Protein AF-A0A183ST00-F1 (afdb_monomer_lite)

Sequence (109 aa):
MEMSAWVLVDKGVKYDATRTLKTSLKQLQINPAIWEDLARNRPAWRRKVKTGAAIYEANRITATKTKRVARKSPAPRHKTANAQALPTCPRCQCTFRARIGLVGHLRMQ

Radius of gyration: 27.7 Å; chains: 1; bounding box: 50×50×68 Å

Organism: Schistocephalus solidus (NCBI:txid70667)

Foldseek 3Di:
DDDDPVNVVVVVVVVVVVVVVCVVCVQLVHDPVCLVVCVVVVVSNVVSSVNSVVVSVVVVVVVVVVVVVVVVPDDPPPPPPPVPPFDAAPPPRDGDPDPVVNVVVVVVD

Structure (mmCIF, N/CA/C/O backbone):
data_AF-A0A183ST00-F1
#
_entry.id   AF-A0A183ST00-F1
#
loop_
_atom_site.group_PDB
_atom_site.id
_atom_site.type_symbol
_atom_site.label_atom_id
_atom_site.label_alt_id
_atom_site.label_comp_id
_atom_site.label_asym_id
_atom_site.label_entity_id
_atom_site.label_seq_id
_atom_site.pdbx_PDB_ins_code
_atom_site.Cartn_x
_atom_site.Cartn_y
_atom_site.Cartn_z
_atom_site.occupancy
_atom_site.B_iso_or_equiv
_atom_site.auth_seq_id
_atom_site.auth_comp_id
_atom_site.auth_asym_id
_atom_site.auth_atom_id
_atom_site.pdbx_PDB_model_num
ATOM 1 N N . MET A 1 1 ? 8.760 -40.332 -13.978 1.00 63.19 1 MET A N 1
ATOM 2 C CA . MET A 1 1 ? 9.738 -39.354 -13.451 1.00 63.19 1 MET A CA 1
ATOM 3 C C . MET A 1 1 ? 9.130 -38.739 -12.200 1.00 63.19 1 MET A C 1
ATOM 5 O O . MET A 1 1 ? 8.377 -37.781 -12.305 1.00 63.19 1 MET A O 1
ATOM 9 N N . GLU A 1 2 ? 9.380 -39.348 -11.041 1.00 59.78 2 GLU A N 1
ATOM 10 C CA . GLU A 1 2 ? 8.932 -38.833 -9.741 1.00 59.78 2 GLU A CA 1
ATOM 11 C C . GLU A 1 2 ? 9.788 -37.615 -9.371 1.00 59.78 2 GLU A C 1
ATOM 13 O O . GLU A 1 2 ? 11.018 -37.693 -9.336 1.00 59.78 2 GLU A O 1
ATOM 18 N N . MET A 1 3 ? 9.157 -36.461 -9.160 1.00 72.44 3 MET A N 1
ATOM 19 C CA . MET A 1 3 ? 9.856 -35.248 -8.731 1.00 72.44 3 MET A CA 1
ATOM 20 C C . MET A 1 3 ? 10.074 -35.311 -7.219 1.00 72.44 3 MET A C 1
ATOM 22 O O . MET A 1 3 ? 9.112 -35.432 -6.467 1.00 72.44 3 MET A O 1
ATOM 26 N N . SER A 1 4 ? 11.326 -35.211 -6.767 1.00 74.25 4 SER A N 1
ATOM 27 C CA . SER A 1 4 ? 11.654 -35.270 -5.339 1.00 74.25 4 SER A CA 1
ATOM 28 C C . SER A 1 4 ? 10.995 -34.130 -4.547 1.00 74.25 4 SER A C 1
ATOM 30 O O . SER A 1 4 ? 10.805 -33.022 -5.055 1.00 74.25 4 SER A O 1
ATOM 32 N N . ALA A 1 5 ? 10.669 -34.381 -3.275 1.00 74.31 5 ALA A N 1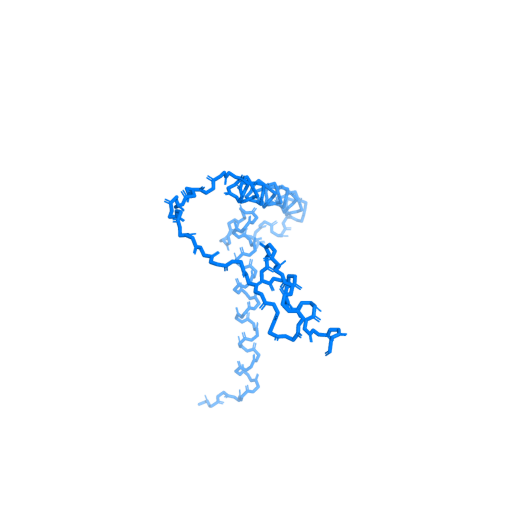
ATOM 33 C CA . ALA A 1 5 ? 10.002 -33.412 -2.398 1.00 74.31 5 ALA A CA 1
ATOM 34 C C . ALA A 1 5 ? 10.741 -32.058 -2.307 1.00 74.31 5 ALA A C 1
ATOM 36 O O . ALA A 1 5 ? 10.109 -31.006 -2.259 1.00 74.31 5 ALA A O 1
ATOM 37 N N . TRP A 1 6 ? 12.074 -32.064 -2.387 1.00 66.12 6 TRP A N 1
ATOM 38 C CA . TRP A 1 6 ? 12.901 -30.852 -2.438 1.00 66.12 6 TRP A CA 1
ATOM 39 C C . TRP A 1 6 ? 12.667 -30.008 -3.695 1.00 66.12 6 TRP A C 1
ATOM 41 O O . TRP A 1 6 ? 12.602 -28.784 -3.616 1.00 66.12 6 TRP A O 1
ATOM 51 N N . VAL A 1 7 ? 12.465 -30.653 -4.847 1.00 69.75 7 VAL A N 1
ATOM 52 C CA . VAL A 1 7 ? 12.139 -29.972 -6.109 1.00 69.75 7 VAL A CA 1
ATOM 53 C C . VAL A 1 7 ? 10.743 -29.347 -6.048 1.00 69.75 7 VAL A C 1
ATOM 55 O O . VAL A 1 7 ? 10.513 -28.301 -6.653 1.00 69.75 7 VAL A O 1
ATOM 58 N N . LEU A 1 8 ? 9.804 -29.950 -5.312 1.00 74.31 8 LEU A N 1
ATOM 59 C CA . LEU A 1 8 ? 8.471 -29.379 -5.095 1.00 74.31 8 LEU A CA 1
ATOM 60 C C . LEU A 1 8 ? 8.511 -28.156 -4.168 1.00 74.31 8 LEU A C 1
ATOM 62 O O . LEU A 1 8 ? 7.868 -27.152 -4.473 1.00 74.31 8 LEU A O 1
ATOM 66 N N . VAL A 1 9 ? 9.298 -28.208 -3.087 1.00 73.44 9 VAL A N 1
ATOM 67 C CA . VAL A 1 9 ? 9.498 -27.067 -2.174 1.00 73.44 9 VAL A CA 1
ATOM 68 C C . VAL A 1 9 ? 10.143 -25.888 -2.905 1.00 73.44 9 VAL A C 1
ATOM 70 O O . VAL A 1 9 ? 9.627 -24.774 -2.833 1.00 73.44 9 VAL A O 1
ATOM 73 N N . ASP A 1 10 ? 11.206 -26.128 -3.675 1.00 66.81 10 ASP A N 1
ATOM 74 C CA . ASP A 1 10 ? 11.884 -25.089 -4.462 1.00 66.81 10 ASP A CA 1
ATOM 75 C C . ASP A 1 10 ? 10.944 -24.437 -5.496 1.00 66.81 10 ASP A C 1
ATOM 77 O O . ASP A 1 10 ? 10.825 -23.209 -5.581 1.00 66.81 10 ASP A O 1
ATOM 81 N N . LYS A 1 11 ? 10.165 -25.258 -6.216 1.00 68.94 11 LYS A N 1
ATOM 82 C CA . LYS A 1 11 ? 9.138 -24.776 -7.152 1.00 68.94 11 LYS A CA 1
ATOM 83 C C . LYS A 1 11 ? 8.056 -23.946 -6.458 1.00 68.94 11 LYS A C 1
ATOM 85 O O . LYS A 1 11 ? 7.627 -22.935 -7.019 1.00 68.94 11 LYS A O 1
ATOM 90 N N . GLY A 1 12 ? 7.636 -24.341 -5.256 1.00 70.38 12 GLY A N 1
ATOM 91 C CA . GLY A 1 12 ? 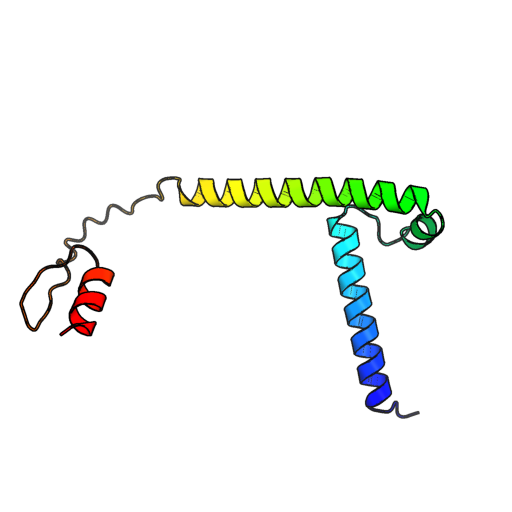6.673 -23.600 -4.439 1.00 70.38 12 GLY A CA 1
ATOM 92 C C . GLY A 1 12 ? 7.199 -22.223 -4.028 1.00 70.38 12 GLY A C 1
ATOM 93 O O . GLY A 1 12 ? 6.540 -21.211 -4.271 1.00 70.38 12 GLY A O 1
ATOM 94 N N . VAL A 1 13 ? 8.429 -22.159 -3.512 1.00 74.75 13 VAL A N 1
ATOM 95 C CA . VAL A 1 13 ? 9.087 -20.898 -3.122 1.00 74.75 13 VAL A CA 1
ATOM 96 C C . VAL A 1 13 ? 9.227 -19.952 -4.319 1.00 74.75 13 VAL A C 1
ATOM 98 O O . VAL A 1 13 ? 8.898 -18.764 -4.230 1.00 74.75 13 VAL A O 1
ATOM 101 N N . LYS A 1 14 ? 9.641 -20.475 -5.478 1.00 74.56 14 LYS A N 1
ATOM 102 C CA . LYS A 1 14 ? 9.756 -19.702 -6.721 1.00 74.56 14 LYS A CA 1
ATOM 103 C C . LYS A 1 14 ? 8.406 -19.151 -7.199 1.00 74.56 14 LYS A C 1
ATOM 105 O O . LYS A 1 14 ? 8.330 -18.002 -7.657 1.00 74.56 14 LYS A O 1
ATOM 110 N N . TYR A 1 15 ? 7.336 -19.938 -7.094 1.00 76.88 15 TYR A N 1
ATOM 111 C CA . TYR A 1 15 ? 5.987 -19.505 -7.459 1.00 76.88 15 TYR A CA 1
ATOM 112 C C . TYR A 1 15 ? 5.481 -18.376 -6.544 1.00 76.88 15 TYR A C 1
ATOM 114 O O . TYR A 1 15 ? 4.987 -17.356 -7.038 1.00 76.88 15 TYR A O 1
ATOM 122 N N . ASP A 1 16 ? 5.675 -18.496 -5.228 1.00 78.00 16 ASP A N 1
ATOM 123 C CA . ASP A 1 16 ? 5.269 -17.485 -4.243 1.00 78.00 16 ASP A CA 1
ATOM 124 C C . ASP A 1 16 ? 6.027 -16.157 -4.392 1.00 78.00 16 ASP A C 1
ATOM 126 O O . ASP A 1 16 ? 5.415 -15.079 -4.369 1.00 78.00 16 ASP A O 1
ATOM 130 N N . ALA A 1 17 ? 7.339 -16.211 -4.641 1.00 79.00 17 ALA A N 1
ATOM 131 C CA . ALA A 1 17 ? 8.148 -15.023 -4.915 1.00 79.00 17 ALA A CA 1
ATOM 132 C C . ALA A 1 17 ? 7.654 -14.281 -6.170 1.00 79.00 17 ALA A C 1
ATOM 134 O O . ALA A 1 17 ? 7.470 -13.059 -6.166 1.00 79.00 17 ALA A O 1
ATOM 135 N N . THR A 1 18 ? 7.343 -15.029 -7.230 1.00 83.25 18 THR A N 1
ATOM 136 C CA . THR A 1 18 ? 6.835 -14.469 -8.490 1.00 83.25 18 THR A CA 1
ATOM 137 C C . THR A 1 18 ? 5.441 -13.854 -8.320 1.00 83.25 18 THR A C 1
ATOM 139 O O . THR A 1 18 ? 5.144 -12.801 -8.896 1.00 83.25 18 THR A O 1
ATOM 142 N N . ARG A 1 19 ? 4.573 -14.468 -7.504 1.00 87.31 19 ARG A N 1
ATOM 143 C CA . ARG A 1 19 ? 3.233 -13.941 -7.189 1.00 87.31 19 ARG A CA 1
ATOM 144 C C . ARG A 1 19 ? 3.313 -12.627 -6.412 1.00 87.31 19 ARG A C 1
ATOM 146 O O . ARG A 1 19 ? 2.604 -11.668 -6.736 1.00 87.3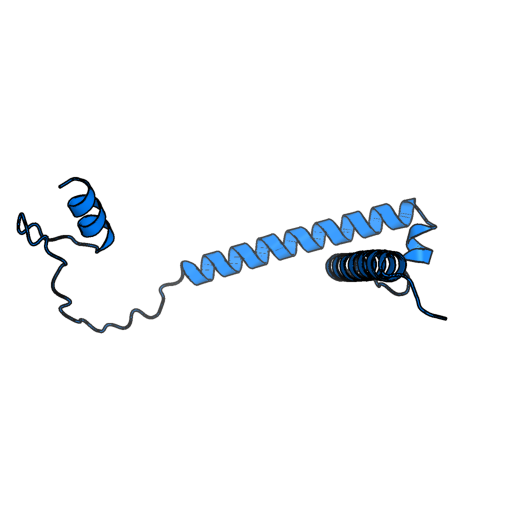1 19 ARG A O 1
ATOM 153 N N . THR A 1 20 ? 4.205 -12.568 -5.426 1.00 90.62 20 THR A N 1
ATOM 154 C CA . THR A 1 20 ? 4.438 -11.371 -4.608 1.00 90.62 20 THR A CA 1
ATOM 155 C C . THR A 1 20 ? 4.961 -10.218 -5.463 1.00 90.62 20 THR A C 1
ATOM 157 O O . THR A 1 20 ? 4.384 -9.132 -5.439 1.00 90.62 20 THR A O 1
ATOM 160 N N . LEU A 1 21 ? 5.962 -10.467 -6.317 1.00 88.50 21 LEU A N 1
ATOM 161 C CA . LEU A 1 21 ? 6.506 -9.458 -7.230 1.00 88.50 21 LEU A CA 1
ATOM 162 C C . LEU A 1 21 ? 5.431 -8.874 -8.155 1.00 88.50 21 LEU A C 1
ATOM 164 O O . LEU A 1 21 ? 5.282 -7.655 -8.241 1.00 88.50 21 LEU A O 1
ATOM 168 N N . LYS A 1 22 ? 4.632 -9.725 -8.811 1.00 90.06 22 LYS A N 1
ATOM 169 C CA . LYS A 1 22 ? 3.544 -9.273 -9.697 1.00 90.06 22 LYS A CA 1
ATOM 170 C C . LYS A 1 22 ? 2.525 -8.400 -8.963 1.00 90.06 22 LYS A C 1
ATOM 172 O O . LYS A 1 22 ? 1.999 -7.456 -9.549 1.00 90.06 22 LYS A O 1
ATOM 177 N N . THR A 1 23 ? 2.255 -8.699 -7.695 1.00 91.75 23 THR A N 1
ATOM 178 C CA . THR A 1 23 ? 1.346 -7.905 -6.857 1.00 91.75 23 THR A CA 1
ATOM 179 C C . THR A 1 23 ? 1.934 -6.526 -6.565 1.00 91.75 23 THR A C 1
ATOM 181 O O . THR A 1 23 ? 1.263 -5.520 -6.796 1.00 91.75 23 THR A O 1
ATOM 184 N N . SER A 1 24 ? 3.201 -6.463 -6.152 1.00 90.75 24 SER A N 1
ATOM 185 C CA . SER A 1 24 ? 3.902 -5.201 -5.894 1.00 90.75 24 SER A CA 1
ATOM 186 C C . SER A 1 24 ? 4.005 -4.328 -7.148 1.00 90.75 24 SER A C 1
ATOM 188 O O . SER A 1 24 ? 3.759 -3.128 -7.086 1.00 90.75 24 SER A O 1
ATOM 190 N N . LEU A 1 25 ? 4.286 -4.912 -8.318 1.00 92.75 25 LEU A N 1
ATOM 191 C CA . LEU A 1 25 ? 4.331 -4.163 -9.581 1.00 92.75 25 LEU A CA 1
ATOM 192 C C . LEU A 1 25 ? 2.982 -3.519 -9.916 1.00 92.75 25 LEU A C 1
ATOM 194 O O . LEU A 1 25 ? 2.938 -2.337 -10.252 1.00 92.75 25 LEU A O 1
ATOM 198 N N . LYS A 1 26 ? 1.877 -4.257 -9.745 1.00 91.88 26 LYS A N 1
ATOM 199 C CA . LYS A 1 26 ? 0.523 -3.711 -9.926 1.00 91.88 26 LYS A CA 1
ATOM 200 C C . LYS A 1 26 ? 0.238 -2.560 -8.959 1.00 91.88 26 LYS A C 1
ATOM 202 O O . LYS A 1 26 ? -0.316 -1.548 -9.377 1.00 91.88 26 LYS A O 1
ATOM 207 N N . GLN A 1 27 ? 0.647 -2.686 -7.694 1.00 92.31 27 GLN A N 1
ATOM 208 C CA . GLN A 1 27 ? 0.494 -1.623 -6.691 1.00 92.31 27 GLN A CA 1
ATOM 209 C C . GLN A 1 27 ? 1.265 -0.348 -7.056 1.00 92.31 27 GLN A C 1
ATOM 211 O O . GLN A 1 27 ? 0.782 0.752 -6.798 1.00 92.31 27 GLN A O 1
ATOM 216 N N . LEU A 1 28 ? 2.424 -0.494 -7.701 1.00 93.00 28 LEU A N 1
ATOM 217 C CA . LEU A 1 28 ? 3.244 0.612 -8.200 1.00 93.00 28 LEU A CA 1
ATOM 218 C C . LEU A 1 28 ? 2.803 1.128 -9.583 1.00 93.00 28 LEU A C 1
ATOM 220 O O . LEU A 1 28 ? 3.496 1.963 -10.159 1.00 93.00 28 LEU A O 1
ATOM 224 N N . GLN A 1 29 ? 1.684 0.638 -10.134 1.00 89.50 29 GLN A N 1
ATOM 225 C CA . GLN A 1 29 ? 1.211 0.951 -11.493 1.00 89.50 29 GLN A CA 1
ATOM 226 C C . GLN A 1 29 ? 2.223 0.594 -12.601 1.00 89.50 29 GLN A C 1
ATOM 228 O O . GLN A 1 29 ? 2.274 1.211 -13.666 1.00 89.50 29 GLN A O 1
ATOM 233 N N . ILE A 1 30 ? 3.045 -0.431 -12.370 1.00 90.69 30 ILE A N 1
ATOM 234 C CA . ILE A 1 30 ? 3.983 -0.975 -13.352 1.00 90.69 30 ILE A CA 1
ATOM 235 C C . ILE A 1 30 ? 3.328 -2.191 -14.004 1.00 90.69 30 ILE A C 1
ATOM 237 O O . ILE A 1 30 ? 2.970 -3.155 -13.328 1.00 90.69 30 ILE A O 1
ATOM 241 N N . ASN A 1 31 ? 3.175 -2.154 -15.329 1.00 87.56 31 ASN A N 1
ATOM 242 C CA . ASN A 1 31 ? 2.595 -3.266 -16.076 1.00 87.56 31 ASN A CA 1
ATOM 243 C C . ASN A 1 31 ? 3.517 -4.514 -15.990 1.00 87.56 31 ASN A C 1
ATOM 245 O O . ASN A 1 31 ? 4.661 -4.451 -16.452 1.00 87.56 31 ASN A O 1
ATOM 249 N N . PRO A 1 32 ? 3.031 -5.652 -15.444 1.00 86.06 32 PRO A N 1
ATOM 250 C CA . PRO A 1 32 ? 3.803 -6.890 -15.314 1.00 86.06 32 PRO A CA 1
ATOM 251 C C . PRO A 1 32 ? 4.162 -7.584 -16.636 1.00 86.06 32 PRO A C 1
ATOM 253 O O . PRO A 1 32 ? 4.869 -8.582 -16.596 1.00 86.06 32 PRO A O 1
ATOM 256 N N . ALA A 1 33 ? 3.672 -7.121 -17.787 1.00 86.38 33 ALA A N 1
ATOM 257 C CA . ALA A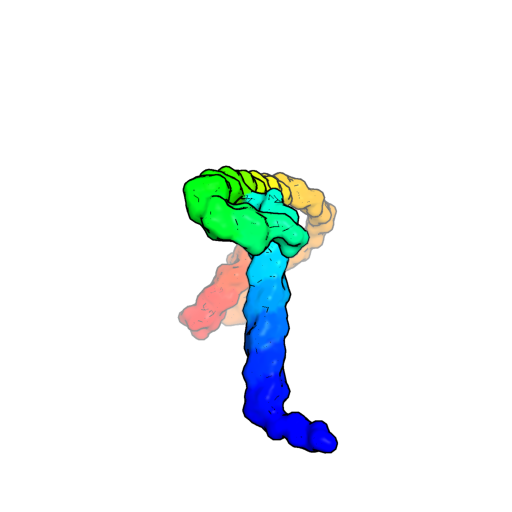 1 33 ? 4.053 -7.653 -19.098 1.00 86.38 33 ALA A CA 1
ATOM 258 C C . ALA A 1 33 ? 5.319 -6.988 -19.671 1.00 86.38 33 ALA A C 1
ATOM 260 O O . ALA A 1 33 ? 5.985 -7.575 -20.512 1.00 86.38 33 ALA A O 1
ATOM 261 N N . ILE A 1 34 ? 5.666 -5.778 -19.212 1.00 87.06 34 ILE A N 1
ATOM 262 C CA . ILE A 1 34 ? 6.769 -4.966 -19.771 1.00 87.06 34 ILE A CA 1
ATOM 263 C C . ILE A 1 34 ? 7.899 -4.694 -18.765 1.00 87.06 34 ILE A C 1
ATOM 265 O O . ILE A 1 34 ? 8.822 -3.936 -19.052 1.00 87.06 34 ILE A O 1
ATOM 269 N N . TRP A 1 35 ? 7.814 -5.240 -17.548 1.00 86.31 35 TRP A N 1
ATOM 270 C CA . TRP A 1 35 ? 8.750 -4.894 -16.473 1.00 86.31 35 TRP A CA 1
ATOM 271 C C . TRP A 1 35 ? 10.183 -5.380 -16.737 1.00 86.31 35 TRP A C 1
ATOM 273 O O . TRP A 1 35 ? 11.107 -4.694 -16.315 1.00 86.31 35 TRP A O 1
ATOM 283 N N . GLU A 1 36 ? 10.380 -6.501 -17.443 1.00 88.31 36 GLU A N 1
ATOM 284 C CA . GLU A 1 36 ? 11.716 -7.012 -17.802 1.00 88.31 36 GLU A CA 1
ATOM 285 C C . GLU A 1 36 ? 12.432 -6.090 -18.794 1.00 88.31 36 GLU A C 1
ATOM 287 O O . GLU A 1 36 ? 13.602 -5.757 -18.602 1.00 88.31 36 GLU A O 1
ATOM 292 N N . ASP A 1 37 ? 11.712 -5.618 -19.814 1.00 89.06 37 ASP A N 1
ATOM 293 C CA . ASP A 1 37 ? 12.225 -4.643 -20.781 1.00 89.06 37 ASP A CA 1
ATOM 294 C C . ASP A 1 37 ? 12.577 -3.317 -20.089 1.00 89.06 37 ASP A C 1
ATOM 296 O O . ASP A 1 37 ? 13.681 -2.782 -20.223 1.00 89.06 37 ASP A O 1
ATOM 300 N N . LEU A 1 38 ? 11.685 -2.850 -19.213 1.00 86.00 38 LEU A N 1
ATOM 301 C CA . LEU A 1 38 ? 11.918 -1.657 -18.407 1.00 86.00 38 LEU A CA 1
ATOM 302 C C . LEU A 1 38 ? 13.109 -1.820 -17.446 1.00 86.00 38 LEU A C 1
ATOM 304 O O . LEU A 1 38 ? 13.848 -0.860 -17.236 1.00 86.00 38 LEU A O 1
ATOM 308 N N . ALA A 1 39 ? 13.303 -3.006 -16.862 1.00 85.69 39 ALA A N 1
ATOM 309 C CA . ALA A 1 39 ? 14.398 -3.296 -15.937 1.00 85.69 39 ALA A CA 1
ATOM 310 C C . ALA A 1 39 ? 15.767 -3.298 -16.634 1.00 85.69 39 ALA A C 1
ATOM 312 O O . ALA A 1 39 ? 16.765 -2.915 -16.016 1.00 85.69 39 ALA A O 1
ATOM 313 N N . ARG A 1 40 ? 15.810 -3.649 -17.927 1.00 91.94 40 ARG A N 1
ATOM 314 C CA . ARG A 1 40 ? 17.016 -3.557 -18.762 1.00 91.94 40 ARG A CA 1
ATOM 315 C C . ARG A 1 40 ? 17.503 -2.109 -18.883 1.00 91.94 40 ARG A C 1
ATOM 317 O O . ARG A 1 40 ? 18.704 -1.853 -18.828 1.00 91.94 40 ARG A O 1
ATOM 324 N N . ASN A 1 41 ? 16.583 -1.143 -18.941 1.00 93.56 41 ASN A N 1
ATOM 325 C CA . ASN A 1 41 ? 16.898 0.283 -18.840 1.00 93.56 41 ASN A CA 1
ATOM 326 C C . ASN A 1 41 ? 16.898 0.752 -17.373 1.00 93.56 41 ASN A C 1
ATOM 328 O O . ASN A 1 41 ? 15.937 1.323 -16.852 1.00 93.56 41 ASN A O 1
ATOM 332 N N . ARG A 1 42 ? 18.028 0.546 -16.693 1.00 92.25 42 ARG A N 1
ATOM 333 C CA . ARG A 1 42 ? 18.188 0.829 -15.257 1.00 92.25 42 ARG A CA 1
ATOM 334 C C . ARG A 1 42 ? 17.834 2.273 -14.838 1.00 92.25 42 ARG A C 1
ATOM 336 O O . ARG A 1 42 ? 17.225 2.432 -13.774 1.00 92.25 42 ARG A O 1
ATOM 343 N N . PRO A 1 43 ? 18.173 3.339 -15.594 1.00 95.00 43 PRO A N 1
ATOM 344 C CA . PRO A 1 43 ? 17.683 4.691 -15.306 1.00 95.00 43 PRO A CA 1
ATOM 345 C C . PRO A 1 43 ? 16.156 4.838 -15.394 1.00 95.00 43 PRO A C 1
ATOM 347 O O . PRO A 1 43 ? 15.550 5.417 -14.488 1.00 95.00 43 PRO A O 1
ATOM 350 N N . ALA A 1 44 ? 15.525 4.306 -16.446 1.00 91.19 44 ALA A N 1
ATOM 351 C CA . ALA A 1 44 ? 14.071 4.364 -16.621 1.00 91.19 44 ALA A CA 1
ATOM 352 C C . ALA A 1 44 ? 13.334 3.571 -15.530 1.00 91.19 44 ALA A C 1
ATOM 354 O O . ALA A 1 44 ? 12.368 4.072 -14.948 1.00 91.19 44 ALA A O 1
ATOM 355 N N . TRP A 1 45 ? 13.852 2.391 -15.179 1.00 93.88 45 TRP A N 1
ATOM 356 C CA . TRP A 1 45 ? 13.363 1.568 -14.075 1.00 93.88 45 TRP A CA 1
ATOM 357 C C . TRP A 1 45 ? 13.294 2.346 -12.757 1.00 93.88 45 TRP A C 1
ATOM 359 O O . TRP A 1 45 ? 12.235 2.430 -12.134 1.00 93.88 45 TRP A O 1
ATOM 369 N N . ARG A 1 46 ? 14.400 2.986 -12.349 1.00 94.50 46 ARG A N 1
ATOM 370 C CA . ARG A 1 46 ? 14.453 3.741 -11.083 1.00 94.50 46 ARG A CA 1
ATOM 371 C C . ARG A 1 46 ? 13.448 4.886 -11.041 1.00 94.50 46 ARG A C 1
ATOM 373 O O . ARG A 1 46 ? 12.823 5.093 -10.003 1.00 94.50 46 ARG A O 1
ATOM 380 N N . ARG A 1 47 ? 13.289 5.626 -12.145 1.00 94.19 47 ARG A N 1
ATOM 381 C CA . ARG A 1 47 ? 12.303 6.715 -12.232 1.00 94.19 47 ARG A CA 1
ATOM 382 C C . ARG A 1 47 ? 10.888 6.176 -12.053 1.00 94.19 47 ARG A C 1
ATOM 384 O O . ARG A 1 47 ? 10.162 6.668 -11.197 1.00 94.19 47 ARG A O 1
ATOM 391 N N . LYS A 1 48 ? 10.531 5.122 -12.789 1.00 93.38 48 LYS A N 1
ATOM 392 C CA . LYS A 1 48 ? 9.183 4.543 -12.766 1.00 93.38 48 LYS A CA 1
ATOM 393 C C . LYS A 1 48 ? 8.825 3.940 -11.406 1.00 93.38 48 LYS A C 1
ATOM 395 O O . LYS A 1 48 ? 7.739 4.202 -10.902 1.00 93.38 48 LYS A O 1
ATOM 400 N N . VAL A 1 49 ? 9.758 3.230 -10.767 1.00 93.31 49 VAL A N 1
ATOM 401 C CA . VAL A 1 49 ? 9.580 2.724 -9.395 1.00 93.31 49 VAL A CA 1
ATOM 402 C C . VAL A 1 49 ? 9.409 3.869 -8.395 1.00 93.31 49 VAL A C 1
ATOM 404 O O . VAL A 1 49 ? 8.506 3.809 -7.566 1.00 93.31 49 VAL A O 1
ATOM 407 N N . LYS A 1 50 ? 10.223 4.931 -8.479 1.00 95.56 50 LYS A N 1
ATOM 408 C CA . LYS A 1 50 ? 10.115 6.092 -7.578 1.00 95.56 50 LYS A CA 1
ATOM 409 C C . LYS A 1 50 ? 8.757 6.790 -7.716 1.00 95.56 50 LYS A C 1
ATOM 411 O O . LYS A 1 50 ? 8.129 7.091 -6.704 1.00 95.56 50 LYS A O 1
ATOM 416 N N . THR A 1 51 ? 8.288 7.002 -8.945 1.00 95.69 51 THR A N 1
ATOM 417 C CA . THR A 1 51 ? 6.962 7.577 -9.210 1.00 95.69 51 THR A CA 1
ATOM 418 C C . THR A 1 51 ? 5.848 6.677 -8.679 1.00 95.69 51 THR A C 1
ATOM 420 O O . THR A 1 51 ? 4.983 7.148 -7.944 1.00 95.69 51 THR A O 1
ATOM 423 N N . GLY A 1 52 ? 5.895 5.376 -8.983 1.00 95.44 52 GLY A N 1
ATOM 424 C CA . GLY A 1 52 ? 4.909 4.408 -8.501 1.00 95.44 52 GLY A CA 1
ATOM 425 C C . GLY A 1 52 ? 4.845 4.335 -6.974 1.00 95.44 52 GLY A C 1
ATOM 426 O O . GLY A 1 52 ? 3.758 4.302 -6.403 1.00 95.44 52 GLY A O 1
ATOM 427 N N . ALA A 1 53 ? 5.999 4.385 -6.302 1.00 96.06 53 ALA A N 1
ATOM 428 C CA . ALA A 1 53 ? 6.083 4.354 -4.843 1.00 96.06 53 ALA A CA 1
ATOM 429 C C . ALA A 1 53 ? 5.477 5.611 -4.204 1.00 96.06 53 ALA A C 1
ATOM 431 O O . ALA A 1 53 ? 4.728 5.503 -3.235 1.00 96.06 53 ALA A O 1
ATOM 432 N N . ALA A 1 54 ? 5.740 6.794 -4.770 1.00 96.56 54 ALA A N 1
ATOM 433 C CA . ALA A 1 54 ? 5.145 8.042 -4.295 1.00 96.56 54 ALA A CA 1
ATOM 434 C C . ALA A 1 54 ? 3.609 8.020 -4.398 1.00 96.56 54 ALA A C 1
ATOM 436 O O . ALA A 1 54 ? 2.919 8.402 -3.454 1.00 96.56 54 ALA A O 1
ATOM 437 N N . ILE A 1 55 ? 3.073 7.515 -5.515 1.00 95.56 55 ILE A N 1
ATOM 438 C CA . ILE A 1 55 ? 1.624 7.370 -5.723 1.00 95.56 55 ILE A CA 1
ATOM 439 C C . ILE A 1 55 ? 1.032 6.358 -4.736 1.00 95.56 55 ILE A C 1
ATOM 441 O O . ILE A 1 55 ? 0.005 6.622 -4.109 1.00 95.56 55 ILE A O 1
ATOM 445 N N . TYR A 1 56 ? 1.679 5.204 -4.5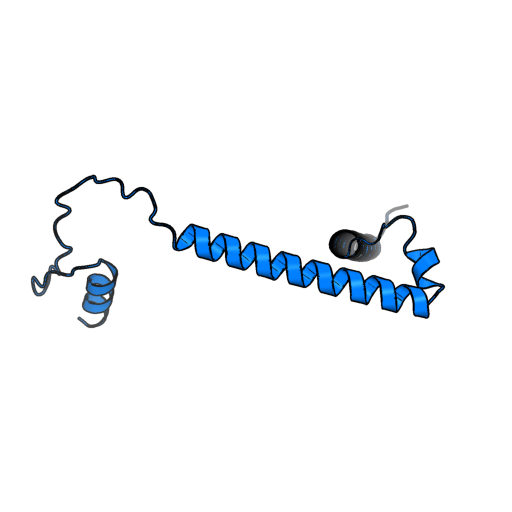75 1.00 95.56 56 TYR A N 1
ATOM 446 C CA . TYR A 1 56 ? 1.239 4.157 -3.658 1.00 95.56 56 TYR A CA 1
ATOM 447 C C . TYR A 1 56 ? 1.145 4.659 -2.210 1.00 95.56 56 TYR A C 1
ATOM 449 O O . TYR A 1 56 ? 0.116 4.473 -1.556 1.00 95.56 56 TYR A O 1
ATOM 457 N N . GLU A 1 57 ? 2.179 5.345 -1.723 1.00 96.81 57 GLU A N 1
ATOM 458 C CA . GLU A 1 57 ? 2.191 5.900 -0.368 1.00 96.81 57 GLU A CA 1
ATOM 459 C C . GLU A 1 57 ? 1.144 7.006 -0.191 1.00 96.81 57 GLU A C 1
ATOM 461 O O . GLU A 1 57 ? 0.405 6.999 0.798 1.00 96.81 57 GLU A O 1
ATOM 466 N N . ALA A 1 58 ? 0.984 7.897 -1.177 1.00 97.12 58 ALA A N 1
ATOM 467 C CA . ALA A 1 58 ? -0.077 8.901 -1.155 1.00 97.12 58 ALA A CA 1
ATOM 468 C C . ALA A 1 58 ? -1.465 8.249 -1.021 1.00 97.12 58 ALA A C 1
ATOM 470 O O . ALA A 1 58 ? -2.241 8.626 -0.139 1.00 97.12 58 ALA A O 1
ATOM 471 N N . ASN A 1 59 ? -1.745 7.211 -1.814 1.00 95.06 59 ASN A N 1
ATOM 472 C CA . ASN A 1 59 ? -3.003 6.462 -1.767 1.00 95.06 59 ASN A CA 1
ATOM 473 C C . ASN A 1 59 ? -3.226 5.755 -0.421 1.00 95.06 59 ASN A C 1
ATOM 475 O O . ASN A 1 59 ? -4.342 5.718 0.102 1.00 95.06 59 ASN A O 1
ATOM 479 N N . ARG A 1 60 ? -2.171 5.203 0.185 1.00 95.50 60 ARG A N 1
ATOM 480 C CA . ARG A 1 60 ? -2.264 4.583 1.516 1.00 95.50 60 ARG A CA 1
ATOM 481 C C . ARG A 1 60 ? -2.587 5.594 2.607 1.00 95.50 60 ARG A C 1
ATOM 483 O O . ARG A 1 60 ? -3.403 5.308 3.492 1.00 95.50 60 ARG A O 1
ATOM 490 N N . ILE A 1 61 ? -1.969 6.770 2.550 1.00 97.19 61 ILE A N 1
ATOM 491 C CA . ILE A 1 61 ? -2.215 7.853 3.504 1.00 97.19 61 ILE A CA 1
ATOM 492 C C . ILE A 1 61 ? -3.649 8.358 3.361 1.00 97.19 61 ILE A C 1
ATOM 494 O O . ILE A 1 61 ? -4.352 8.461 4.369 1.00 97.19 61 ILE A O 1
ATOM 498 N N . THR A 1 62 ? -4.107 8.642 2.138 1.00 97.81 62 THR A N 1
ATOM 499 C CA . THR A 1 62 ? -5.477 9.115 1.894 1.00 97.81 62 THR A CA 1
ATOM 500 C C . THR A 1 62 ? -6.500 8.085 2.362 1.00 97.81 62 THR A C 1
ATOM 502 O O . THR A 1 62 ? -7.374 8.433 3.152 1.00 97.81 62 THR A O 1
ATOM 505 N N . ALA A 1 63 ? -6.335 6.803 2.022 1.00 96.81 63 ALA A N 1
ATOM 506 C CA . ALA A 1 63 ? -7.225 5.735 2.478 1.00 96.81 63 ALA A CA 1
ATOM 507 C C . ALA A 1 63 ? -7.283 5.625 4.013 1.00 96.81 63 ALA A C 1
ATOM 509 O O . ALA A 1 63 ? -8.356 5.460 4.599 1.00 96.81 63 ALA A O 1
ATOM 510 N N . THR A 1 64 ? -6.139 5.745 4.693 1.00 97.69 64 THR A N 1
ATOM 511 C CA . THR A 1 64 ? -6.081 5.704 6.163 1.00 97.69 64 THR A CA 1
ATOM 512 C C . THR A 1 64 ? -6.742 6.934 6.788 1.00 97.69 64 THR A C 1
ATOM 514 O O . THR A 1 64 ? -7.466 6.805 7.780 1.00 97.69 64 THR A O 1
ATOM 517 N N . LYS A 1 65 ? -6.554 8.120 6.194 1.00 97.31 65 LYS A N 1
ATOM 518 C CA . LYS A 1 65 ? -7.242 9.355 6.600 1.00 97.31 65 LYS A CA 1
ATOM 519 C C . LYS A 1 65 ? -8.756 9.222 6.433 1.00 97.31 65 LYS A C 1
ATOM 521 O O . LYS A 1 65 ? -9.475 9.493 7.392 1.00 97.31 65 LYS A O 1
ATOM 526 N N . THR A 1 66 ? -9.236 8.712 5.300 1.00 96.94 66 THR A N 1
ATOM 527 C CA . THR A 1 66 ? -10.666 8.460 5.055 1.00 96.94 66 THR A CA 1
ATOM 528 C C . THR A 1 66 ? -11.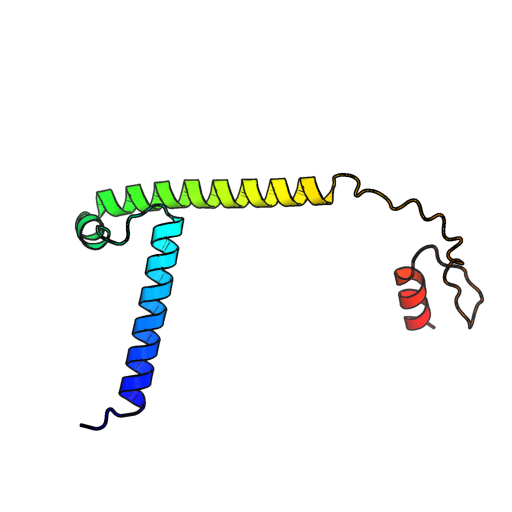248 7.504 6.094 1.00 96.94 66 THR A C 1
ATOM 530 O O . THR A 1 66 ? -12.258 7.814 6.721 1.00 96.94 66 THR A O 1
ATOM 533 N N . LYS A 1 67 ? -10.567 6.382 6.377 1.00 95.56 67 LYS A N 1
ATOM 534 C CA . LYS A 1 67 ? -10.989 5.438 7.429 1.00 95.56 67 LYS A CA 1
ATOM 535 C C . LYS A 1 67 ? -11.036 6.089 8.812 1.00 95.56 67 LYS A C 1
ATOM 537 O O . LYS A 1 67 ? -11.931 5.797 9.599 1.00 95.56 67 LYS A O 1
ATOM 542 N N . ARG A 1 68 ? -10.083 6.970 9.132 1.00 95.88 68 ARG A N 1
ATOM 543 C CA . ARG A 1 68 ? -10.080 7.718 10.398 1.00 95.88 68 ARG A CA 1
ATOM 544 C C . ARG A 1 68 ? -11.274 8.669 10.489 1.00 95.88 68 ARG A C 1
ATOM 546 O O . ARG A 1 68 ? -11.901 8.717 11.542 1.00 95.88 68 ARG A O 1
ATOM 553 N N . VAL A 1 69 ? -11.586 9.403 9.422 1.00 94.56 69 VAL A N 1
ATOM 554 C CA . VAL A 1 69 ? -12.751 10.303 9.379 1.00 94.56 69 VAL A CA 1
ATOM 555 C C . VAL A 1 69 ? -14.046 9.507 9.532 1.00 94.56 69 VAL A C 1
ATOM 557 O O . VAL A 1 69 ? -14.853 9.859 10.382 1.00 94.56 69 VAL A O 1
ATOM 560 N N . ALA A 1 70 ? -14.191 8.380 8.831 1.00 91.44 70 ALA A N 1
ATOM 561 C CA . ALA A 1 70 ? -15.359 7.503 8.949 1.00 91.44 70 ALA A CA 1
ATOM 562 C C . ALA A 1 70 ? -15.559 6.926 10.367 1.00 91.44 70 ALA A C 1
ATOM 564 O O . ALA A 1 70 ? -16.682 6.712 10.803 1.00 91.44 70 ALA A O 1
ATOM 565 N N . ARG A 1 71 ? -14.479 6.691 11.126 1.00 90.06 71 ARG A N 1
ATOM 566 C CA . ARG A 1 71 ? -14.580 6.281 12.542 1.00 90.06 71 ARG A CA 1
ATOM 567 C C . ARG A 1 71 ? -14.898 7.440 13.488 1.00 90.06 71 ARG A C 1
ATOM 569 O O . ARG A 1 71 ? -15.412 7.202 14.574 1.00 90.06 71 ARG A O 1
ATOM 576 N N . LYS A 1 72 ? -14.536 8.672 13.114 1.00 89.12 72 LYS A N 1
ATOM 577 C CA . LYS A 1 72 ? -14.822 9.887 13.890 1.00 89.12 72 LYS A CA 1
ATOM 578 C C . LYS A 1 72 ? -16.215 10.443 13.621 1.00 89.12 72 LYS A C 1
ATOM 580 O O . LYS A 1 72 ? -16.753 11.113 14.499 1.00 89.12 72 LYS A O 1
ATOM 585 N N . SER A 1 73 ? -16.777 10.217 12.433 1.00 81.94 73 SER A N 1
ATOM 586 C CA . SER A 1 73 ? -18.150 10.622 12.156 1.00 81.94 73 SER A CA 1
ATOM 587 C C . SER A 1 73 ? -19.067 9.954 13.178 1.00 81.94 73 SER A C 1
ATOM 589 O O . SER A 1 73 ? -18.888 8.760 13.439 1.00 81.94 73 SER A O 1
ATOM 591 N N . PRO A 1 74 ? -20.022 10.690 13.771 1.00 77.38 74 PRO A N 1
ATOM 592 C CA . PRO A 1 74 ? -20.990 10.097 14.673 1.00 77.38 74 PRO A CA 1
ATOM 593 C C . PRO A 1 74 ? -21.664 8.928 13.958 1.00 77.38 74 PRO A C 1
ATOM 595 O O . PRO A 1 74 ? -22.379 9.126 12.978 1.00 77.38 74 PRO A O 1
ATOM 598 N N . ALA A 1 75 ? -21.415 7.704 14.426 1.00 67.50 75 ALA A N 1
ATOM 599 C CA . ALA A 1 75 ? -22.242 6.580 14.021 1.00 67.50 75 ALA A CA 1
ATOM 600 C C . ALA A 1 75 ? -23.698 6.942 14.357 1.00 67.50 75 ALA A C 1
ATOM 602 O O . ALA A 1 75 ? -23.905 7.652 15.354 1.00 67.50 75 ALA A O 1
ATOM 603 N N . PRO A 1 76 ? -24.699 6.481 13.583 1.00 62.88 76 PRO A N 1
ATOM 604 C CA . PRO A 1 76 ? -26.082 6.508 14.023 1.00 62.88 76 PRO A CA 1
ATOM 605 C C . PRO A 1 76 ? -26.113 5.878 15.409 1.00 62.88 76 PRO A C 1
ATOM 607 O O . PRO A 1 76 ? -25.973 4.666 15.574 1.00 62.88 76 PRO A O 1
ATOM 610 N N . ARG A 1 77 ? -26.177 6.727 16.437 1.00 57.06 77 ARG A N 1
ATOM 611 C CA . ARG A 1 77 ? -26.387 6.266 17.793 1.00 57.06 77 ARG A CA 1
ATOM 612 C C . ARG A 1 77 ? -27.788 5.725 17.707 1.00 57.06 77 ARG A C 1
ATOM 614 O O . ARG A 1 77 ? -28.730 6.509 17.606 1.00 57.06 77 ARG A O 1
ATOM 621 N N . HIS A 1 78 ? -27.910 4.405 17.655 1.00 51.56 78 HIS A N 1
ATOM 622 C CA . HIS A 1 78 ? -29.157 3.751 17.968 1.00 51.56 78 HIS A CA 1
ATOM 623 C C . HIS A 1 78 ? -29.535 4.330 19.332 1.00 51.56 78 HIS A C 1
ATOM 625 O O . HIS A 1 78 ? -28.926 3.993 20.348 1.00 51.56 78 HIS A O 1
ATOM 631 N N . LYS A 1 79 ? -30.445 5.312 19.344 1.00 51.16 79 LYS A N 1
ATOM 632 C CA . LYS A 1 79 ? -31.066 5.839 20.556 1.00 51.16 79 LYS A CA 1
ATOM 633 C C . LYS A 1 79 ? -32.024 4.763 21.043 1.00 51.16 79 LYS A C 1
ATOM 635 O O . LYS A 1 79 ? -33.217 4.982 21.176 1.00 51.16 79 LYS A O 1
ATOM 640 N N . THR A 1 80 ? -31.497 3.582 21.315 1.00 46.22 80 THR A N 1
ATOM 641 C CA . THR A 1 80 ? -32.092 2.752 22.328 1.00 46.22 80 THR A CA 1
ATOM 642 C C . THR A 1 80 ? -31.541 3.345 23.607 1.00 46.22 80 THR A C 1
ATOM 644 O O . THR A 1 80 ? -30.442 3.017 24.052 1.00 46.22 80 THR A O 1
ATOM 647 N N . ALA A 1 81 ? -32.291 4.297 24.156 1.00 48.22 81 ALA A N 1
ATOM 648 C CA . ALA A 1 81 ? -32.284 4.565 25.580 1.00 48.22 81 ALA A CA 1
ATOM 649 C C . ALA A 1 81 ? -32.725 3.273 26.287 1.00 48.22 81 ALA A C 1
ATOM 651 O O . ALA A 1 81 ? -33.806 3.186 26.849 1.00 48.22 81 ALA A O 1
ATOM 652 N N . ASN A 1 82 ? -31.907 2.225 26.200 1.00 47.78 82 ASN A N 1
ATOM 653 C CA . ASN A 1 82 ? -31.958 1.169 27.172 1.00 47.78 82 ASN A CA 1
ATOM 654 C C . ASN A 1 82 ? -31.372 1.814 28.410 1.00 47.78 82 ASN A C 1
ATOM 656 O O . ASN A 1 82 ? -30.215 2.242 28.413 1.00 47.78 82 ASN A O 1
ATOM 660 N N . ALA A 1 83 ? -32.203 1.902 29.438 1.00 57.16 83 ALA A N 1
ATOM 661 C CA . ALA A 1 83 ? -31.806 2.008 30.825 1.00 57.16 83 ALA A CA 1
ATOM 662 C C . ALA A 1 83 ? -30.898 0.815 31.179 1.00 57.16 83 ALA A C 1
ATOM 664 O O . ALA A 1 83 ? -31.263 -0.075 31.940 1.00 57.16 83 ALA A O 1
ATOM 665 N N . GLN A 1 84 ? -29.728 0.729 30.545 1.00 64.31 84 GLN A N 1
ATOM 666 C CA . GLN A 1 84 ? -28.761 -0.312 30.793 1.00 64.31 84 GLN A CA 1
ATOM 667 C C . GLN A 1 84 ? -28.150 0.048 32.133 1.00 64.31 84 GLN A C 1
ATOM 669 O O . GLN A 1 84 ? -27.336 0.970 32.221 1.00 64.31 84 GLN A O 1
ATOM 674 N N . ALA A 1 85 ? -28.653 -0.619 33.174 1.00 73.44 85 ALA A N 1
ATOM 675 C CA . ALA A 1 85 ? -28.220 -0.431 34.544 1.00 73.44 85 ALA A CA 1
ATOM 676 C C . ALA A 1 85 ? -26.691 -0.355 34.577 1.00 73.44 85 ALA A C 1
ATOM 678 O O . ALA A 1 85 ? -25.999 -1.191 33.981 1.00 73.44 85 ALA A O 1
ATOM 679 N N . LEU A 1 86 ? -26.178 0.703 35.206 1.00 82.19 86 LEU A N 1
ATOM 680 C CA . LEU A 1 86 ? -24.745 0.935 35.279 1.00 82.19 86 LEU A CA 1
ATOM 681 C C . LEU A 1 86 ? -24.077 -0.300 35.903 1.00 82.19 86 LEU A C 1
ATOM 683 O O . LEU A 1 86 ? -24.538 -0.779 36.945 1.00 82.19 86 LEU A O 1
ATOM 687 N N . PRO A 1 87 ? -23.021 -0.851 35.276 1.00 85.62 87 PRO A N 1
ATOM 688 C CA . PRO A 1 87 ? -22.345 -2.025 35.801 1.00 85.62 87 PRO A CA 1
ATOM 689 C C . PRO A 1 87 ? -21.838 -1.734 37.213 1.00 85.62 87 PRO A C 1
ATOM 691 O O . PRO A 1 87 ? -21.125 -0.756 37.436 1.00 85.62 87 PRO A O 1
ATOM 694 N N . THR A 1 88 ? -22.229 -2.583 38.155 1.00 88.81 88 THR A N 1
ATOM 695 C CA . THR A 1 88 ? -21.954 -2.410 39.583 1.00 88.81 88 THR A CA 1
ATOM 696 C C . THR A 1 88 ? -21.050 -3.538 40.069 1.00 88.81 88 THR A C 1
ATOM 698 O O . THR A 1 88 ? -21.175 -4.674 39.612 1.00 88.81 88 THR A O 1
ATOM 701 N N . CYS A 1 89 ? -20.111 -3.237 40.965 1.00 89.06 89 CYS A N 1
ATOM 702 C CA . CYS A 1 89 ? -19.270 -4.256 41.585 1.00 89.06 89 CYS A CA 1
ATOM 703 C C . CYS A 1 89 ? -20.056 -5.024 42.663 1.00 89.06 89 CYS A C 1
ATOM 705 O O . CYS A 1 89 ? -20.574 -4.388 43.578 1.00 89.06 89 CYS A O 1
ATOM 707 N N . PRO A 1 90 ? -20.114 -6.368 42.630 1.00 85.00 90 PRO A N 1
ATOM 708 C CA . PRO A 1 90 ? -20.854 -7.145 43.627 1.00 85.00 90 PRO A CA 1
ATOM 709 C C . PRO A 1 90 ? -20.216 -7.109 45.025 1.00 85.00 90 PRO A C 1
ATOM 711 O O . PRO A 1 90 ? -20.898 -7.397 46.000 1.00 85.00 90 PRO A O 1
ATOM 714 N N . ARG A 1 91 ? -18.924 -6.760 45.139 1.00 86.69 91 ARG A N 1
ATOM 715 C CA . ARG A 1 91 ? -18.192 -6.749 46.419 1.00 86.69 91 ARG A CA 1
ATOM 716 C C . ARG A 1 91 ? -18.323 -5.428 47.177 1.00 86.69 91 ARG A C 1
ATOM 718 O O . ARG A 1 91 ? -18.476 -5.435 48.389 1.00 86.69 91 ARG A O 1
ATOM 725 N N . CYS A 1 92 ? -18.257 -4.298 46.474 1.00 90.12 92 CYS A N 1
ATOM 726 C CA . CYS A 1 92 ? -18.265 -2.959 47.085 1.00 90.12 92 CYS A CA 1
ATOM 727 C C . CYS A 1 92 ? -19.463 -2.091 46.671 1.00 90.12 92 CYS A C 1
ATOM 729 O O . CYS A 1 92 ? -19.569 -0.953 47.114 1.00 90.12 92 CYS A O 1
ATOM 731 N N . GLN A 1 93 ? -20.340 -2.593 45.795 1.00 86.88 93 GLN A N 1
ATOM 732 C CA . GLN A 1 93 ? -21.505 -1.882 45.252 1.00 86.88 93 GLN A CA 1
ATOM 733 C C . GLN A 1 93 ? -21.188 -0.566 44.513 1.00 86.88 93 GLN A C 1
ATOM 735 O O . GLN A 1 93 ? -22.085 0.219 44.211 1.00 86.88 93 GLN A O 1
ATOM 740 N N . CYS A 1 94 ? -19.926 -0.328 44.140 1.00 89.94 94 CYS A N 1
ATOM 741 C CA . CYS A 1 94 ? -19.559 0.820 43.314 1.00 89.94 94 CYS A CA 1
ATOM 742 C C . CYS A 1 94 ? -20.141 0.692 41.899 1.00 89.94 94 CYS A C 1
ATOM 744 O O . CYS A 1 94 ? -19.961 -0.332 41.233 1.00 89.94 94 CYS A O 1
ATOM 746 N N . THR A 1 95 ? -20.791 1.756 41.424 1.00 90.00 95 THR A N 1
ATOM 747 C CA . THR A 1 95 ? -21.335 1.886 40.065 1.00 90.00 95 THR A CA 1
ATOM 748 C C . THR A 1 95 ? -20.291 2.466 39.112 1.00 90.00 95 THR A C 1
ATOM 750 O O . THR A 1 95 ? -19.693 3.512 39.363 1.00 90.00 95 THR A O 1
ATOM 753 N N . PHE A 1 96 ? -20.078 1.808 37.972 1.00 86.81 96 PHE A N 1
ATOM 754 C CA . PHE A 1 96 ? -19.103 2.215 36.963 1.00 86.81 96 PHE A CA 1
ATOM 755 C C . PHE A 1 96 ? -19.800 2.724 35.701 1.00 86.81 96 PHE A C 1
ATOM 757 O O . PHE A 1 96 ? -20.743 2.121 35.200 1.00 86.81 96 PHE A O 1
ATOM 764 N N . ARG A 1 97 ? -19.285 3.813 35.115 1.00 87.69 97 ARG A N 1
ATOM 765 C CA . ARG A 1 97 ? -19.799 4.371 33.845 1.00 87.69 97 ARG A CA 1
ATOM 766 C C . ARG A 1 97 ? -19.454 3.530 32.613 1.00 87.69 97 ARG A C 1
ATOM 768 O O . ARG A 1 97 ? -20.036 3.730 31.552 1.00 87.69 97 ARG A O 1
ATOM 775 N N . ALA A 1 98 ? -18.509 2.600 32.737 1.00 84.94 98 ALA A N 1
ATOM 776 C CA . ALA A 1 98 ? -18.080 1.722 31.658 1.00 84.94 98 ALA A CA 1
ATOM 777 C C . ALA A 1 98 ? -17.668 0.351 32.203 1.00 84.94 98 ALA A C 1
ATOM 779 O O . ALA A 1 98 ? -17.062 0.255 33.271 1.00 84.94 98 ALA A O 1
ATOM 780 N N . ARG A 1 99 ? -17.910 -0.710 31.420 1.00 86.31 99 ARG A N 1
ATOM 781 C CA . ARG A 1 99 ? -17.499 -2.086 31.762 1.00 86.31 99 ARG A CA 1
ATOM 782 C C . ARG A 1 99 ? -15.989 -2.217 31.996 1.00 86.31 99 ARG A C 1
ATOM 784 O O . ARG A 1 99 ? -15.580 -2.984 32.855 1.00 86.31 99 ARG A O 1
ATOM 791 N N . ILE A 1 100 ? -15.171 -1.440 31.281 1.00 90.62 100 ILE A N 1
ATOM 792 C CA . ILE A 1 100 ? -13.705 -1.434 31.441 1.00 90.62 100 ILE A CA 1
ATOM 793 C C . ILE A 1 100 ? -13.306 -0.996 32.859 1.00 90.62 100 ILE A C 1
ATOM 795 O O . ILE A 1 100 ? -12.422 -1.604 33.454 1.00 90.62 100 ILE A O 1
ATOM 799 N N . GLY A 1 101 ? -13.992 0.009 33.419 1.00 91.19 101 GLY A N 1
ATOM 800 C CA . GLY A 1 101 ? -13.752 0.473 34.788 1.00 91.19 101 GLY A CA 1
ATOM 801 C C . GLY A 1 101 ? -14.068 -0.602 35.828 1.00 91.19 101 GLY A C 1
ATOM 802 O O . GLY A 1 101 ? -13.255 -0.843 36.714 1.00 91.19 101 GLY A O 1
ATOM 803 N N . LEU A 1 102 ? -15.191 -1.313 35.664 1.00 91.25 102 LEU A N 1
ATOM 804 C CA . LEU A 1 102 ? -15.553 -2.439 36.532 1.00 91.25 102 LEU A CA 1
ATOM 805 C C . LEU A 1 102 ? -14.521 -3.578 36.450 1.00 91.25 102 LEU A C 1
ATOM 807 O O . LEU A 1 102 ? -14.107 -4.106 37.476 1.00 91.25 102 LEU A O 1
ATOM 811 N N . VAL A 1 103 ? -14.078 -3.947 35.243 1.00 90.31 103 VAL A N 1
ATOM 812 C CA . VAL A 1 103 ? -13.080 -5.016 35.056 1.00 90.31 103 VAL A CA 1
ATOM 813 C C . VAL A 1 103 ? -11.738 -4.645 35.688 1.00 90.31 103 VAL A C 1
ATOM 815 O O . VAL A 1 103 ? -11.123 -5.486 36.335 1.00 90.31 103 VAL A O 1
ATOM 818 N N . GLY A 1 104 ? -11.282 -3.399 35.526 1.00 92.38 104 GLY A N 1
ATOM 819 C CA . GLY A 1 104 ? -10.063 -2.918 36.181 1.00 92.38 104 GLY A CA 1
ATOM 820 C C . GLY A 1 104 ? -10.178 -2.948 37.705 1.00 92.38 104 GLY A C 1
ATOM 821 O O . GLY A 1 104 ? -9.252 -3.380 38.383 1.00 92.38 104 GLY A O 1
ATOM 822 N N . HIS A 1 105 ? -11.340 -2.567 38.232 1.00 92.38 105 HIS A N 1
ATOM 823 C CA . HIS A 1 105 ? -11.614 -2.590 39.662 1.00 92.38 105 HIS A CA 1
ATOM 824 C C . HIS A 1 105 ? -11.601 -4.008 40.254 1.00 92.38 105 HIS A C 1
ATOM 826 O O . HIS A 1 105 ? -10.947 -4.229 41.265 1.00 92.38 105 HIS A O 1
ATOM 832 N N . LEU A 1 106 ? -12.240 -4.980 39.594 1.00 90.00 106 LEU A N 1
ATOM 833 C CA . LEU A 1 106 ? -12.252 -6.381 40.037 1.00 90.00 106 LEU A CA 1
ATOM 834 C C . LEU A 1 106 ? -10.871 -7.051 40.003 1.00 90.00 106 LEU A C 1
ATOM 836 O O . LEU A 1 106 ? -10.660 -8.025 40.710 1.00 90.00 106 LEU A O 1
ATOM 840 N N . ARG A 1 107 ? -9.938 -6.561 39.177 1.00 91.62 107 ARG A N 1
ATOM 841 C CA . ARG A 1 107 ? -8.558 -7.078 39.128 1.00 91.62 107 ARG A CA 1
ATOM 842 C C . ARG A 1 107 ? -7.687 -6.585 40.279 1.00 91.62 107 ARG A C 1
ATOM 844 O O . ARG A 1 107 ? -6.665 -7.200 40.551 1.00 91.62 107 ARG A O 1
ATOM 851 N N . MET A 1 108 ? -8.052 -5.459 40.886 1.00 87.81 108 MET A N 1
ATOM 852 C CA . MET A 1 108 ? -7.334 -4.870 42.021 1.00 87.81 108 MET A CA 1
ATOM 853 C C . MET A 1 108 ? -7.963 -5.243 43.372 1.00 87.81 108 MET A C 1
ATOM 855 O O . MET A 1 108 ? -7.462 -4.810 44.405 1.00 87.81 108 MET A O 1
ATOM 859 N N . GLN A 1 109 ? -9.060 -6.008 43.358 1.00 75.88 109 GLN A N 1
ATOM 860 C CA . GLN A 1 109 ? -9.830 -6.439 44.526 1.00 75.88 109 GLN A CA 1
ATOM 861 C C . GLN A 1 109 ? -9.656 -7.915 44.854 1.00 75.88 109 GLN A C 1
ATOM 863 O O . GLN A 1 109 ? -9.507 -8.732 43.920 1.00 75.88 109 GLN A O 1
#

Secondary structure (DSSP, 8-state):
-PPPHHHHHHHHHHHHHHHHHHHHHHHTT--TTTHHHHHHSHHHHHHHHHHHHHHHHHHHHHHHHHHHHHHHS--------------B-TTT--B-SSHHHHHHHHH--

pLDDT: mean 84.41, std 12.6, range [46.22, 97.81]